Protein AF-A0A7V5S5T4-F1 (afdb_monomer)

Secondary structure (DSSP, 8-state):
--HHHHHHHHHHHHHHHHHHHGGGEEEEEE-HHHHTT---TT--EEEEEEE-TTS--EEEEEE-TTS-EEEEEEEEHHHHHHHHT---TTHHHHGGGGTS-EEEEESTTHHHHHHHHHHT--HHHHHHHHGGG-

Solvent-accessible surface area (backbone atoms only — not comparable to full-atom values): 7486 Å² total; per-residue (Å²): 103,53,72,67,55,52,52,52,49,52,53,51,50,51,54,52,49,44,72,73,52,46,84,44,52,37,31,31,30,33,26,62,44,57,44,67,75,64,52,54,80,82,50,56,47,43,36,40,37,29,22,41,89,89,52,79,67,48,75,47,74,49,73,44,98,84,71,39,44,38,39,38,40,36,38,29,47,71,57,52,41,53,54,40,57,53,55,52,86,61,37,87,76,55,56,51,64,70,75,43,54,36,80,78,46,72,43,91,60,44,67,62,55,38,39,53,35,45,74,66,63,51,73,65,44,56,52,57,25,56,62,74,78,114

Radius of gyration: 15.71 Å; Cα contacts (8 Å, |Δi|>4): 211; chains: 1; bounding box: 39×33×39 Å

Nearest PDB structures (foldseek):
  6un8-assembly1_A  TM=9.303E-01  e=3.988E-13  Staphylococcus aureus
  6nmm-assembly1_D  TM=9.321E-01  e=5.443E-13  Geobacillus stearothermophilus
  1kny-assembly1_B  TM=9.290E-01  e=1.079E-12  Staphylococcus aureus
  4ebj-assembly1_B  TM=7.578E-01  e=2.890E-06  Pseudomonas aeruginosa
  4ebk-assembly1_B  TM=6.602E-01  e=7.817E-06  Pseudomonas aeruginosa

pLDDT: mean 93.73, std 6.11, range [55.94, 98.75]

Foldseek 3Di:
DALVVLVVVLLVVVVVVCVVCPPQWAFKKWFDCSLQVNDDPQDATEMETEGAPVDDWDWDWDQDPVRHIYIYTYDYLVVLLVLLLADAPCCVVCVRVLVRIDTSDHDPPSSVSSVVSNVPDDPVRVVVRVVVVD

Mean predicted aligned error: 3.43 Å

Sequence (134 aa):
MTHEDRLALARELAQRILRKYGDAVLGIALYGSVARRADTAYSDIELRVITDDSVVEHDVEYVHTSGAKIEINYEQAKSYLRRAASVDTEWPIWAAIYRQYLVLFEREDFFAQAQRAIENLKDEDFRAAQAQLI

Structure (mmCIF, N/CA/C/O backbone):
data_AF-A0A7V5S5T4-F1
#
_entry.id   AF-A0A7V5S5T4-F1
#
loop_
_atom_site.group_PDB
_atom_site.id
_atom_site.type_symbol
_atom_site.label_atom_id
_atom_site.label_alt_id
_atom_site.label_comp_id
_atom_site.label_asym_id
_atom_site.label_entity_id
_atom_site.label_seq_id
_atom_site.pdbx_PDB_ins_code
_atom_site.Cartn_x
_atom_site.Cartn_y
_atom_site.Cartn_z
_atom_site.occupancy
_atom_site.B_iso_or_equiv
_atom_site.auth_seq_id
_atom_site.auth_comp_id
_atom_site.auth_asym_id
_atom_site.auth_atom_id
_atom_site.pdbx_PDB_model_num
ATOM 1 N N . MET A 1 1 ? -3.690 8.778 18.865 1.00 90.44 1 MET A N 1
ATOM 2 C CA . MET A 1 1 ? -3.729 7.313 18.658 1.00 90.44 1 MET A CA 1
ATOM 3 C C . MET A 1 1 ? -2.354 6.734 18.941 1.00 90.44 1 MET A C 1
ATOM 5 O O . MET A 1 1 ? -1.363 7.399 18.644 1.00 90.44 1 MET A O 1
ATOM 9 N N . THR A 1 2 ? -2.291 5.546 19.536 1.00 95.44 2 THR A N 1
ATOM 10 C CA . THR A 1 2 ? -1.044 4.780 19.686 1.00 95.44 2 THR A CA 1
ATOM 11 C C . THR A 1 2 ? -0.706 4.026 18.393 1.00 95.44 2 THR A C 1
ATOM 13 O O . THR A 1 2 ? -1.551 3.908 17.505 1.00 95.44 2 THR A O 1
ATOM 16 N N . HIS A 1 3 ? 0.517 3.497 18.292 1.00 96.31 3 HIS A N 1
ATOM 17 C CA . HIS A 1 3 ? 0.914 2.603 17.198 1.00 96.31 3 HIS A CA 1
ATOM 18 C C . HIS A 1 3 ? -0.036 1.403 17.070 1.00 96.31 3 HIS A C 1
ATOM 20 O O . HIS A 1 3 ? -0.518 1.096 15.982 1.00 96.31 3 HIS A O 1
ATOM 26 N N . GLU A 1 4 ? -0.361 0.763 18.196 1.00 97.12 4 GLU A N 1
ATOM 27 C CA . GLU A 1 4 ? -1.242 -0.406 18.212 1.00 97.12 4 GLU A CA 1
ATOM 28 C C . GLU A 1 4 ? -2.673 -0.043 17.778 1.00 97.12 4 GLU A C 1
ATOM 30 O O . GLU A 1 4 ? -3.282 -0.796 17.020 1.00 97.12 4 GLU A O 1
ATOM 35 N N . ASP A 1 5 ? -3.182 1.142 18.148 1.00 96.75 5 ASP A N 1
ATOM 36 C CA . ASP A 1 5 ? -4.487 1.625 17.665 1.00 96.75 5 ASP A CA 1
ATOM 37 C C . ASP A 1 5 ? -4.490 1.821 16.142 1.00 96.75 5 ASP A C 1
ATOM 39 O O . ASP A 1 5 ? -5.458 1.464 15.467 1.00 96.75 5 ASP A O 1
ATOM 43 N N . ARG A 1 6 ? -3.412 2.392 15.579 1.00 97.81 6 ARG A N 1
ATOM 44 C CA . ARG A 1 6 ? -3.281 2.574 14.124 1.00 97.81 6 ARG A CA 1
ATOM 45 C C . ARG A 1 6 ? -3.217 1.239 13.405 1.00 97.81 6 ARG A C 1
ATOM 47 O O . ARG A 1 6 ? -3.888 1.060 12.393 1.00 97.81 6 ARG A O 1
ATOM 54 N N . LEU A 1 7 ? -2.447 0.296 13.938 1.00 97.88 7 LEU A N 1
ATOM 55 C CA . LEU A 1 7 ? -2.311 -1.033 13.361 1.00 97.88 7 LEU A CA 1
ATOM 56 C C . LEU A 1 7 ? -3.627 -1.821 13.431 1.00 97.88 7 LEU A C 1
ATOM 58 O O . LEU A 1 7 ? -3.990 -2.506 12.473 1.00 97.88 7 LEU A O 1
ATOM 62 N N . ALA A 1 8 ? -4.369 -1.702 14.534 1.00 98.00 8 ALA A N 1
ATOM 63 C CA . ALA A 1 8 ? -5.699 -2.285 14.667 1.00 98.00 8 ALA A CA 1
ATOM 64 C C . ALA A 1 8 ? -6.675 -1.695 13.637 1.00 98.00 8 ALA A C 1
ATOM 66 O O . ALA A 1 8 ? -7.345 -2.452 12.932 1.00 98.00 8 ALA A O 1
ATOM 67 N N . LEU A 1 9 ? -6.693 -0.366 13.480 1.00 98.12 9 LEU A N 1
ATOM 68 C CA . LEU A 1 9 ? -7.525 0.306 12.481 1.00 98.12 9 LEU A CA 1
ATOM 69 C C . LEU A 1 9 ? -7.136 -0.090 11.048 1.00 98.12 9 LEU A C 1
ATOM 71 O O . LEU A 1 9 ? -8.007 -0.400 10.241 1.00 98.12 9 LEU A O 1
ATOM 75 N N . ALA A 1 10 ? -5.842 -0.162 10.733 1.00 98.38 10 ALA A N 1
ATOM 76 C CA . ALA A 1 10 ? -5.350 -0.603 9.429 1.00 98.38 10 ALA A CA 1
ATOM 77 C C . ALA A 1 10 ? -5.821 -2.028 9.083 1.00 98.38 10 ALA A C 1
ATOM 79 O O . ALA A 1 10 ? -6.307 -2.275 7.978 1.00 98.38 10 ALA A O 1
ATOM 80 N N . ARG A 1 11 ? -5.748 -2.961 10.043 1.00 98.56 11 ARG A N 1
ATOM 81 C CA . ARG A 1 11 ? -6.268 -4.329 9.877 1.00 98.56 11 ARG A CA 1
ATOM 82 C C . ARG A 1 11 ? -7.782 -4.349 9.691 1.00 98.56 11 ARG A C 1
ATOM 84 O O . ARG A 1 11 ? -8.284 -5.107 8.864 1.00 98.56 11 ARG A O 1
ATOM 91 N N . GLU A 1 12 ? -8.517 -3.517 10.424 1.00 98.44 12 GLU A N 1
ATOM 92 C CA . GLU A 1 12 ? -9.966 -3.403 10.261 1.00 98.44 12 GLU A CA 1
ATOM 93 C C . GLU A 1 12 ? -10.342 -2.907 8.856 1.00 98.44 12 GLU A C 1
ATOM 95 O O . GLU A 1 12 ? -11.222 -3.480 8.206 1.00 98.44 12 GLU A O 1
ATOM 100 N N . LEU A 1 13 ? -9.652 -1.873 8.367 1.00 98.50 13 LEU A N 1
ATOM 101 C CA . LEU A 1 13 ? -9.831 -1.342 7.018 1.00 98.50 13 LEU A CA 1
ATOM 102 C C . LEU A 1 13 ? -9.515 -2.405 5.964 1.00 98.50 13 LEU A C 1
ATOM 104 O O . LEU A 1 13 ? -10.340 -2.629 5.080 1.00 98.50 13 LEU A O 1
ATOM 108 N N . ALA A 1 14 ? -8.404 -3.133 6.107 1.00 98.75 14 ALA A N 1
ATOM 109 C CA . ALA A 1 14 ? -8.062 -4.247 5.223 1.00 98.75 14 ALA A CA 1
ATOM 110 C C . ALA A 1 14 ? -9.189 -5.294 5.163 1.00 98.75 14 ALA A C 1
ATOM 112 O O . ALA A 1 14 ? -9.618 -5.692 4.083 1.00 98.75 14 ALA A O 1
ATOM 113 N N . GLN A 1 15 ? -9.762 -5.672 6.308 1.00 98.75 15 GLN A N 1
ATOM 114 C CA . GLN A 1 15 ? -10.892 -6.605 6.358 1.00 98.75 15 GLN A CA 1
ATOM 115 C C . GLN A 1 15 ? -12.162 -6.053 5.687 1.00 98.75 15 GLN A C 1
ATOM 117 O O . GLN A 1 15 ? -12.899 -6.800 5.041 1.00 98.75 15 GLN A O 1
ATOM 122 N N . ARG A 1 16 ? -12.444 -4.749 5.809 1.00 98.44 16 ARG A N 1
ATOM 123 C CA . ARG A 1 16 ? -13.564 -4.097 5.102 1.00 98.44 16 ARG A CA 1
ATOM 124 C C . ARG A 1 16 ? -13.353 -4.108 3.584 1.00 98.44 16 ARG A C 1
ATOM 126 O O . ARG A 1 16 ? -14.298 -4.383 2.850 1.00 98.44 16 ARG A O 1
ATOM 133 N N . ILE A 1 17 ? -12.127 -3.852 3.133 1.00 98.62 17 ILE A N 1
ATOM 134 C CA . ILE A 1 17 ? -11.733 -3.869 1.718 1.00 98.62 17 ILE A CA 1
ATOM 135 C C . ILE A 1 17 ? -11.891 -5.279 1.142 1.00 98.62 17 ILE A C 1
ATOM 137 O O . ILE A 1 17 ? -12.544 -5.442 0.113 1.00 98.62 17 ILE A O 1
ATOM 141 N N . LEU A 1 18 ? -11.400 -6.301 1.850 1.00 98.62 18 LEU A N 1
ATOM 142 C CA . LEU A 1 18 ? -11.561 -7.704 1.456 1.00 98.62 18 LEU A CA 1
ATOM 143 C C . LEU A 1 18 ? -13.032 -8.106 1.338 1.00 98.62 18 LEU A C 1
ATOM 145 O O . LEU A 1 18 ? -13.409 -8.759 0.373 1.00 98.62 18 LEU A O 1
ATOM 149 N N . ARG A 1 19 ? -13.896 -7.671 2.263 1.00 98.62 19 ARG A N 1
ATOM 150 C CA . A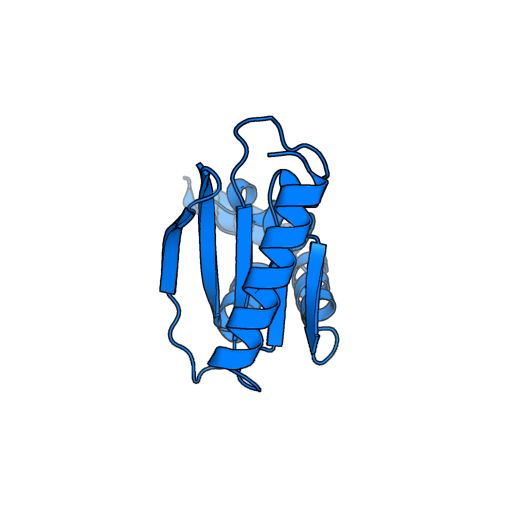RG A 1 19 ? -15.344 -7.926 2.153 1.00 98.62 19 ARG A CA 1
ATOM 151 C C . ARG A 1 19 ? -15.993 -7.231 0.957 1.00 98.62 19 ARG A C 1
ATOM 153 O O . ARG A 1 19 ? -16.965 -7.754 0.425 1.00 98.62 19 ARG A O 1
ATOM 160 N N . LYS A 1 20 ? -15.501 -6.052 0.567 1.00 98.25 20 LYS A N 1
ATOM 161 C CA . LYS A 1 20 ? -16.064 -5.264 -0.538 1.00 98.25 20 LYS A CA 1
ATOM 162 C C . LYS A 1 20 ? -15.657 -5.811 -1.907 1.00 98.25 20 LYS A C 1
ATOM 164 O O . LYS A 1 20 ? -16.501 -5.874 -2.792 1.00 98.25 20 LYS A O 1
ATOM 169 N N . TYR A 1 21 ? -14.384 -6.156 -2.077 1.00 98.12 21 TYR A N 1
ATOM 170 C CA . TYR A 1 21 ? -13.807 -6.489 -3.385 1.00 98.12 21 TYR A CA 1
ATOM 171 C C . TYR A 1 21 ? -13.483 -7.982 -3.554 1.00 98.12 21 TYR A C 1
ATOM 173 O O . TYR A 1 21 ? -13.286 -8.439 -4.675 1.00 98.12 21 TYR A O 1
ATOM 181 N N . GLY A 1 22 ? -13.472 -8.761 -2.468 1.00 97.62 22 GLY A N 1
ATOM 182 C CA . GLY A 1 22 ? -13.360 -10.218 -2.508 1.00 97.62 22 GLY A CA 1
ATOM 183 C C . GLY A 1 22 ? -12.097 -10.710 -3.212 1.00 97.62 22 GLY A C 1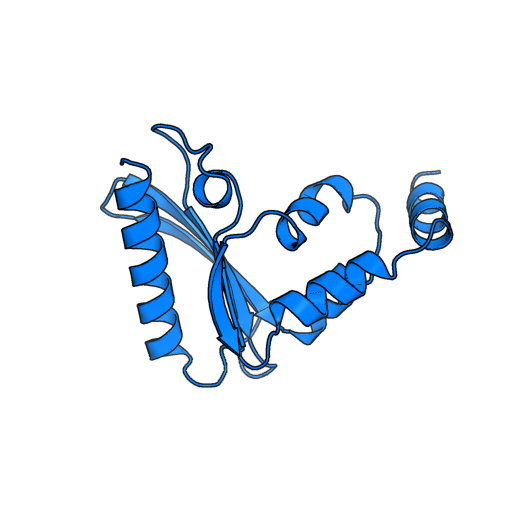
ATOM 184 O O . GLY A 1 22 ? -10.974 -10.376 -2.827 1.00 97.62 22 GLY A O 1
ATOM 185 N N . ASP A 1 23 ? -12.293 -11.532 -4.240 1.00 97.75 23 ASP A N 1
ATOM 186 C CA . ASP A 1 23 ? -11.209 -12.162 -4.996 1.00 97.75 23 ASP A CA 1
ATOM 187 C C . ASP A 1 23 ? -10.453 -11.209 -5.918 1.00 97.75 23 ASP A C 1
ATOM 189 O O . ASP A 1 23 ? -9.323 -11.514 -6.284 1.00 97.75 23 ASP A O 1
ATOM 193 N N . ALA A 1 24 ? -11.004 -10.021 -6.186 1.00 98.38 24 ALA A N 1
ATOM 194 C CA . ALA A 1 24 ? -10.292 -9.000 -6.943 1.00 98.38 24 ALA A CA 1
ATOM 195 C C . ALA A 1 24 ? -9.090 -8.423 -6.176 1.00 98.38 24 ALA A C 1
ATOM 197 O O . ALA A 1 24 ? -8.241 -7.782 -6.783 1.00 98.38 24 ALA A O 1
ATOM 198 N N . VAL A 1 25 ? -8.996 -8.617 -4.851 1.00 98.62 25 VAL A N 1
ATOM 199 C CA . VAL A 1 25 ? -7.855 -8.156 -4.043 1.00 98.62 25 VAL A CA 1
ATOM 200 C C . VAL A 1 25 ? -6.750 -9.206 -4.042 1.00 98.62 25 VAL A C 1
ATOM 202 O O . VAL A 1 25 ? -6.935 -10.322 -3.550 1.00 98.62 25 VAL A O 1
ATOM 205 N N . LEU A 1 26 ? -5.575 -8.805 -4.521 1.00 98.38 26 LEU A N 1
ATOM 206 C CA . LEU A 1 26 ? -4.366 -9.626 -4.594 1.00 98.38 26 LEU A CA 1
ATOM 207 C C . LEU A 1 26 ? -3.399 -9.335 -3.442 1.00 98.38 26 LEU A C 1
ATOM 209 O O . LEU A 1 26 ? -2.668 -10.222 -3.009 1.00 98.38 26 LEU A O 1
ATOM 213 N N . GLY A 1 27 ? -3.421 -8.115 -2.903 1.00 98.25 27 GLY A N 1
ATOM 214 C CA . GLY A 1 27 ? -2.567 -7.724 -1.786 1.00 98.25 27 GLY A CA 1
ATOM 215 C C . GLY A 1 27 ? -3.068 -6.478 -1.071 1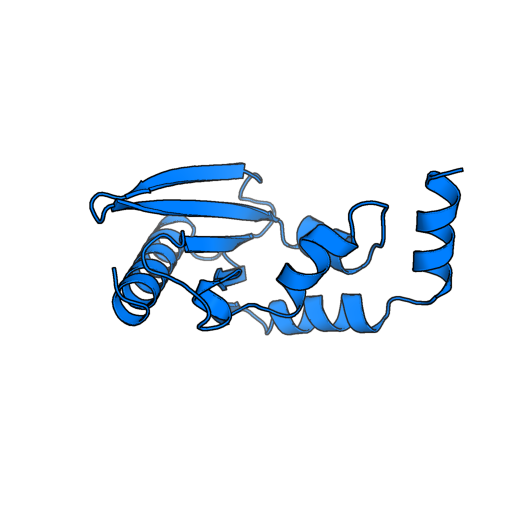.00 98.25 27 GLY A C 1
ATOM 216 O O . GLY A 1 27 ? -3.665 -5.597 -1.681 1.00 98.25 27 GLY A O 1
ATOM 217 N N . ILE A 1 28 ? -2.824 -6.397 0.233 1.00 98.50 28 ILE A N 1
ATOM 218 C CA . ILE A 1 28 ? -3.009 -5.188 1.033 1.00 98.50 28 ILE A CA 1
ATOM 219 C C . ILE A 1 28 ? -1.776 -5.017 1.906 1.00 98.50 28 ILE A C 1
ATOM 221 O O . ILE A 1 28 ? -1.431 -5.916 2.677 1.00 98.50 28 ILE A O 1
ATOM 225 N N . ALA A 1 29 ? -1.147 -3.852 1.827 1.00 97.94 29 ALA A N 1
ATOM 226 C CA . ALA A 1 29 ? -0.010 -3.519 2.665 1.00 97.94 29 ALA A CA 1
ATOM 227 C C . ALA A 1 29 ? -0.167 -2.134 3.288 1.00 97.94 29 ALA A C 1
ATOM 229 O O . ALA A 1 29 ? -0.629 -1.190 2.653 1.00 97.94 29 ALA A O 1
ATOM 230 N N . LEU A 1 30 ? 0.239 -2.028 4.547 1.00 97.31 30 LEU A N 1
ATOM 231 C CA . LEU A 1 30 ? 0.470 -0.761 5.222 1.00 97.31 30 LEU A CA 1
ATOM 232 C C . LEU A 1 30 ? 1.874 -0.283 4.859 1.00 97.31 30 LEU A C 1
ATOM 234 O O . LEU A 1 30 ? 2.805 -1.084 4.897 1.00 97.31 30 LEU A O 1
ATOM 238 N N . TYR A 1 31 ? 2.050 0.995 4.549 1.00 94.44 31 TYR A N 1
ATOM 239 C CA . TYR A 1 31 ? 3.374 1.573 4.312 1.00 94.44 31 TYR A CA 1
ATOM 240 C C . TYR A 1 31 ? 3.618 2.788 5.216 1.00 94.44 31 TYR A C 1
ATOM 242 O O . TYR A 1 31 ? 2.923 2.996 6.216 1.00 94.44 31 TYR A O 1
ATOM 250 N N . GLY A 1 32 ? 4.698 3.520 4.946 1.00 93.06 32 GLY A N 1
ATOM 251 C CA . GLY A 1 32 ? 4.969 4.784 5.615 1.00 93.06 32 GLY A CA 1
ATOM 252 C C . GLY A 1 32 ? 5.457 4.643 7.054 1.00 93.06 32 GLY A C 1
ATOM 253 O O . GLY A 1 32 ? 6.242 3.752 7.398 1.00 93.06 32 GLY A O 1
ATOM 254 N N . SER A 1 33 ? 5.083 5.599 7.905 1.00 95.00 33 SER A N 1
ATOM 255 C CA . SER A 1 33 ? 5.613 5.678 9.276 1.00 95.00 33 SER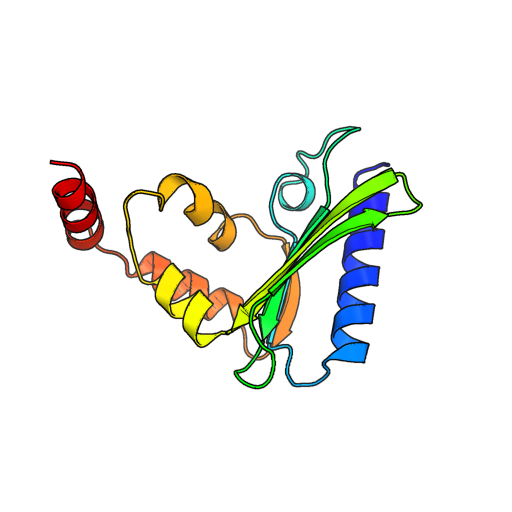 A CA 1
ATOM 256 C C . SER A 1 33 ? 5.103 4.553 10.183 1.00 95.00 33 SER A C 1
ATOM 258 O O . SER A 1 33 ? 5.885 3.996 10.958 1.00 95.00 33 SER A O 1
ATOM 260 N N . VAL A 1 34 ? 3.836 4.152 10.029 1.00 96.06 34 VAL A N 1
ATOM 261 C CA . VAL A 1 34 ? 3.223 3.096 10.850 1.00 96.06 34 VAL A CA 1
ATOM 262 C C . VAL A 1 34 ? 3.839 1.736 10.533 1.00 96.06 34 VAL A C 1
ATOM 264 O O . VAL A 1 34 ? 4.214 1.012 11.451 1.00 96.06 34 VAL A O 1
ATOM 267 N N . ALA A 1 35 ? 4.044 1.405 9.253 1.00 95.62 35 ALA A N 1
ATOM 268 C CA . ALA A 1 35 ? 4.682 0.144 8.859 1.00 95.62 35 ALA A CA 1
ATOM 269 C C . ALA A 1 35 ? 6.101 -0.019 9.433 1.00 95.62 35 ALA A C 1
ATOM 271 O O . ALA A 1 35 ? 6.517 -1.122 9.778 1.00 95.62 35 ALA A O 1
ATOM 272 N N . ARG A 1 36 ? 6.832 1.092 9.583 1.00 94.06 36 ARG A N 1
ATOM 273 C CA . ARG A 1 36 ? 8.200 1.123 10.126 1.00 94.06 36 ARG A CA 1
ATOM 274 C C . ARG A 1 36 ? 8.262 1.246 11.648 1.00 94.06 36 ARG A C 1
ATOM 276 O O . ARG A 1 36 ? 9.361 1.350 12.189 1.00 94.06 36 ARG A O 1
ATOM 283 N N . ARG A 1 37 ? 7.112 1.277 12.335 1.00 95.50 37 ARG A N 1
ATOM 284 C CA . ARG A 1 37 ? 7.0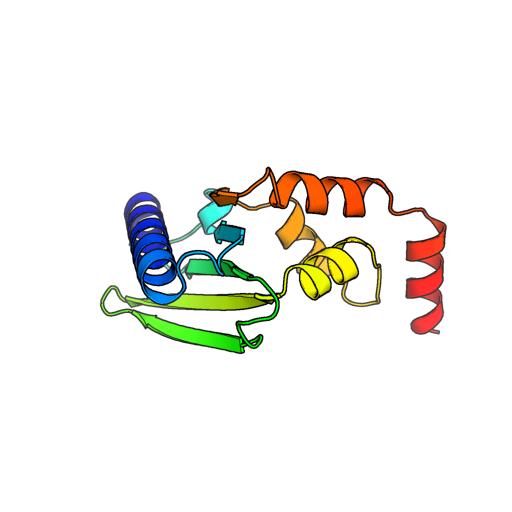19 1.542 13.782 1.00 95.50 37 ARG A CA 1
ATOM 285 C C . ARG A 1 37 ? 7.713 2.856 14.184 1.00 95.50 37 ARG A C 1
ATOM 287 O O . ARG A 1 37 ? 8.304 2.964 15.255 1.00 95.50 37 ARG A O 1
ATOM 294 N N . ALA A 1 38 ? 7.661 3.840 13.288 1.00 95.56 38 ALA A N 1
ATOM 295 C CA . ALA A 1 38 ? 8.235 5.176 13.443 1.00 95.56 38 ALA A CA 1
ATOM 296 C C . ALA A 1 38 ? 7.142 6.259 13.483 1.00 95.56 38 ALA A C 1
ATOM 298 O O . ALA A 1 38 ? 7.428 7.445 13.315 1.00 95.56 38 ALA A O 1
ATOM 299 N N . ASP A 1 39 ? 5.882 5.856 13.642 1.00 96.50 39 ASP A N 1
ATOM 300 C CA . ASP A 1 39 ? 4.749 6.759 13.726 1.00 96.50 39 ASP A CA 1
ATOM 301 C C . ASP A 1 39 ? 4.750 7.562 15.028 1.00 96.50 39 ASP A C 1
ATOM 303 O O . ASP A 1 39 ? 5.148 7.103 16.099 1.00 96.50 39 ASP A O 1
ATOM 307 N N . THR A 1 40 ? 4.288 8.801 14.918 1.00 94.44 40 THR A N 1
ATOM 308 C CA . THR A 1 40 ? 4.194 9.753 16.024 1.00 94.44 40 THR A CA 1
ATOM 309 C C . THR A 1 40 ? 2.731 10.011 16.375 1.00 94.44 40 THR A C 1
ATOM 311 O O . THR A 1 40 ? 1.813 9.427 15.799 1.00 94.44 40 THR A O 1
ATOM 314 N N . ALA A 1 41 ? 2.469 10.923 17.312 1.00 91.62 41 ALA A N 1
ATOM 315 C CA . ALA A 1 41 ? 1.106 11.285 17.699 1.00 91.62 41 ALA A CA 1
ATOM 316 C C . ALA A 1 41 ? 0.226 11.752 16.518 1.00 91.62 41 ALA A C 1
ATOM 318 O O . ALA A 1 41 ? -0.984 11.533 16.569 1.00 91.62 41 ALA A O 1
ATOM 319 N N . TYR A 1 42 ? 0.823 12.300 15.453 1.00 91.44 42 TYR A N 1
ATOM 320 C CA . TYR A 1 42 ? 0.116 12.902 14.313 1.00 91.44 42 TYR A CA 1
ATOM 321 C C . TYR A 1 42 ? 0.310 12.167 12.984 1.00 91.44 42 TYR A C 1
ATOM 323 O O . TYR A 1 42 ? -0.138 12.654 11.954 1.00 91.44 42 TYR A O 1
ATOM 331 N N . SER A 1 43 ? 0.956 11.000 13.001 1.00 95.88 43 SER A N 1
ATOM 332 C CA . SER A 1 43 ? 1.069 10.165 11.807 1.00 95.88 43 SER A CA 1
ATOM 333 C C . SER A 1 43 ? -0.299 9.689 11.319 1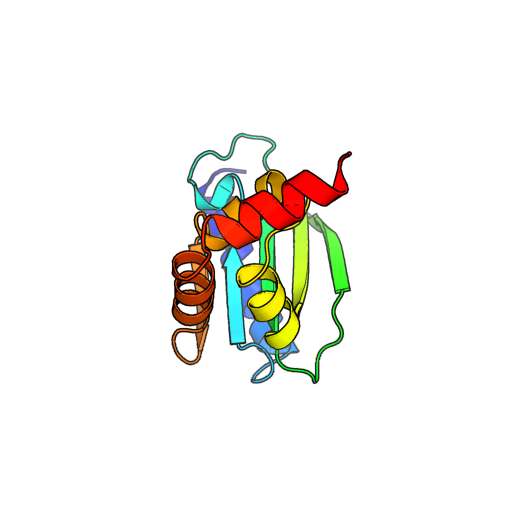.00 95.88 43 SER A C 1
ATOM 335 O O . SER A 1 43 ? -1.161 9.309 12.128 1.00 95.88 43 SER A O 1
ATOM 337 N N . ASP A 1 44 ? -0.444 9.685 10.002 1.00 96.62 44 ASP A N 1
ATOM 338 C CA . ASP A 1 44 ? -1.540 9.116 9.228 1.00 96.62 44 ASP A CA 1
ATOM 339 C C . ASP A 1 44 ? -1.418 7.589 9.089 1.00 96.62 44 ASP A C 1
ATOM 341 O O . ASP A 1 44 ? -0.535 6.949 9.671 1.00 96.62 44 ASP A O 1
ATOM 345 N N . ILE A 1 45 ? -2.392 6.988 8.405 1.00 97.94 45 ILE A N 1
ATOM 346 C CA . ILE A 1 45 ? -2.428 5.563 8.069 1.00 97.94 45 ILE A CA 1
ATOM 347 C C . ILE A 1 45 ? -2.537 5.451 6.554 1.00 97.94 45 ILE A C 1
ATOM 349 O O . ILE A 1 45 ? -3.535 5.877 5.973 1.00 97.94 45 ILE A O 1
ATOM 353 N N . GLU A 1 46 ? -1.530 4.834 5.949 1.00 97.31 46 GLU A N 1
ATOM 354 C CA . GLU A 1 46 ? -1.376 4.755 4.502 1.00 97.31 46 GLU A CA 1
ATOM 355 C C . GLU A 1 46 ? -1.431 3.289 4.047 1.00 97.31 46 GLU A C 1
ATOM 357 O O . GLU A 1 46 ? -0.578 2.469 4.408 1.00 97.31 46 GLU A O 1
ATOM 362 N N . LEU A 1 47 ? -2.465 2.933 3.285 1.00 98.06 47 LEU A N 1
ATOM 363 C CA . LEU A 1 47 ? -2.699 1.585 2.777 1.00 98.06 47 LEU A CA 1
ATOM 364 C C . LEU A 1 47 ? -2.544 1.541 1.263 1.00 98.06 47 LEU A C 1
ATOM 366 O O . LEU A 1 47 ? -3.067 2.381 0.538 1.00 98.06 47 LEU A O 1
ATOM 370 N N . ARG A 1 48 ? -1.912 0.477 0.781 1.00 97.38 48 ARG A N 1
ATOM 371 C CA . ARG A 1 48 ? -1.892 0.120 -0.632 1.00 97.38 48 ARG A CA 1
ATOM 372 C C . ARG A 1 48 ? -2.704 -1.140 -0.849 1.00 97.38 48 ARG A C 1
ATOM 374 O O . ARG A 1 48 ? -2.460 -2.150 -0.190 1.00 97.38 48 ARG A O 1
ATOM 381 N N . VAL A 1 49 ? -3.657 -1.074 -1.767 1.00 98.44 49 VAL A N 1
ATOM 382 C CA . VAL A 1 49 ? -4.519 -2.188 -2.152 1.00 98.44 49 VAL A CA 1
ATOM 383 C C . VAL A 1 49 ? -4.197 -2.554 -3.587 1.00 98.44 49 VAL A C 1
ATOM 385 O O . VAL A 1 49 ? -4.406 -1.769 -4.506 1.00 98.44 49 VAL A O 1
ATOM 388 N N . ILE A 1 50 ? -3.696 -3.765 -3.770 1.00 98.19 50 ILE A N 1
ATOM 389 C CA . ILE A 1 50 ? -3.402 -4.328 -5.075 1.00 98.19 50 ILE A CA 1
ATOM 390 C C . ILE A 1 50 ? -4.602 -5.139 -5.527 1.00 98.19 50 ILE A C 1
ATOM 392 O O . ILE A 1 50 ? -5.073 -6.029 -4.812 1.00 98.19 50 ILE A O 1
ATOM 396 N N . THR A 1 51 ? -5.066 -4.838 -6.731 1.00 98.56 51 THR A N 1
ATOM 397 C CA . THR A 1 51 ? -6.241 -5.458 -7.338 1.00 98.56 51 THR A CA 1
ATOM 398 C C . THR A 1 51 ? -5.931 -6.068 -8.696 1.00 98.56 51 THR A C 1
ATOM 400 O O . THR A 1 51 ? -4.901 -5.769 -9.303 1.00 98.56 51 THR A O 1
ATOM 403 N N . ASP A 1 52 ? -6.806 -6.947 -9.169 1.00 97.88 52 ASP A N 1
ATOM 404 C CA . ASP A 1 52 ? -6.848 -7.312 -10.581 1.00 97.88 52 ASP A CA 1
ATOM 405 C C . ASP A 1 52 ? -7.422 -6.169 -11.449 1.00 97.88 52 ASP A C 1
ATOM 407 O O . ASP A 1 52 ? -7.713 -5.067 -10.982 1.00 97.88 52 ASP A O 1
ATOM 411 N N . ASP A 1 53 ? -7.597 -6.434 -12.740 1.00 97.56 53 ASP A N 1
ATOM 412 C CA . ASP A 1 53 ? -8.051 -5.435 -13.708 1.00 97.56 53 ASP A CA 1
ATOM 413 C C . ASP A 1 53 ? -9.545 -5.065 -13.587 1.00 97.56 53 ASP A C 1
ATOM 415 O O . ASP A 1 53 ? -10.003 -4.152 -14.279 1.00 97.56 53 ASP A O 1
ATOM 419 N N . SER A 1 54 ? -10.316 -5.748 -12.730 1.00 97.75 54 SER A N 1
ATOM 420 C CA . SER A 1 54 ? -11.747 -5.479 -12.529 1.00 97.75 54 SER A CA 1
ATOM 421 C C . SER A 1 54 ? -12.016 -4.261 -11.639 1.00 97.75 54 SER A C 1
ATOM 423 O O . SER A 1 54 ? -13.113 -3.698 -11.680 1.00 97.75 54 SER A O 1
ATOM 425 N N . VAL A 1 55 ? -11.020 -3.819 -10.864 1.00 97.75 55 VAL A N 1
ATOM 426 C CA . VAL A 1 55 ? -11.100 -2.624 -10.017 1.00 97.75 55 VAL A CA 1
ATOM 427 C C . VAL A 1 55 ? -10.306 -1.498 -10.668 1.00 97.75 55 VAL A C 1
ATOM 429 O O . VAL A 1 55 ? -9.130 -1.642 -10.992 1.00 97.75 55 VAL A O 1
ATOM 432 N N . VAL A 1 56 ? -10.962 -0.358 -10.884 1.00 97.56 56 VAL A N 1
ATOM 433 C CA . VAL A 1 56 ? -10.312 0.842 -11.427 1.00 97.56 56 VAL A CA 1
ATOM 434 C C . VAL A 1 56 ? -9.383 1.436 -10.372 1.00 97.56 56 VAL A C 1
ATOM 436 O O . VAL A 1 56 ? -9.755 1.524 -9.200 1.00 97.56 56 VAL A O 1
ATOM 439 N N . GLU A 1 57 ? -8.195 1.867 -10.791 1.00 98.12 57 GLU A N 1
ATOM 440 C CA . GLU A 1 57 ? -7.250 2.568 -9.919 1.00 98.12 57 GLU A CA 1
ATOM 441 C C . GLU A 1 57 ? -7.859 3.877 -9.409 1.00 98.12 57 GLU A C 1
ATOM 443 O O . GLU A 1 57 ? -8.433 4.649 -10.178 1.00 98.12 57 GLU A O 1
ATOM 448 N N . HIS A 1 58 ? -7.775 4.108 -8.103 1.00 97.94 58 HIS A N 1
ATOM 449 C CA . HIS A 1 58 ? -8.274 5.322 -7.464 1.00 97.94 58 HIS A CA 1
ATOM 450 C C . HIS A 1 58 ? -7.692 5.465 -6.062 1.00 97.94 58 HIS A C 1
ATOM 452 O O . HIS A 1 58 ? -7.305 4.478 -5.437 1.00 97.94 58 HIS A O 1
ATOM 458 N N . ASP A 1 59 ? -7.732 6.686 -5.543 1.00 97.25 59 ASP A N 1
ATOM 459 C CA . ASP A 1 59 ? -7.325 6.992 -4.179 1.00 97.25 59 ASP A CA 1
ATOM 460 C C . ASP A 1 59 ? -8.535 7.358 -3.323 1.00 97.25 59 ASP A C 1
ATOM 462 O O . ASP A 1 59 ? -9.507 7.969 -3.782 1.00 97.25 59 ASP A O 1
ATOM 466 N N . VAL A 1 60 ? -8.479 6.964 -2.055 1.00 97.81 60 VAL A N 1
ATOM 467 C CA . VAL A 1 60 ? -9.457 7.344 -1.041 1.00 97.81 60 VAL A CA 1
ATOM 468 C C . VAL A 1 60 ? -8.722 7.988 0.117 1.00 97.81 60 VAL A C 1
ATOM 470 O O . VAL A 1 60 ? -7.952 7.331 0.815 1.00 97.81 60 VAL A O 1
ATOM 473 N N . GLU A 1 61 ? -9.031 9.258 0.361 1.00 98.12 61 GLU A N 1
ATOM 474 C CA . GLU A 1 61 ? -8.488 10.021 1.477 1.00 98.12 61 GLU A CA 1
ATOM 475 C C . GLU A 1 61 ? -9.600 10.629 2.325 1.00 98.12 61 GLU A C 1
ATOM 477 O O . GLU A 1 61 ? -10.545 11.228 1.809 1.00 98.12 61 GLU A O 1
ATOM 482 N N . TYR A 1 62 ? -9.503 10.468 3.644 1.00 98.00 62 TYR A N 1
ATOM 483 C CA . TYR A 1 62 ? -10.447 11.064 4.590 1.00 98.00 62 TYR A CA 1
ATOM 484 C C . TYR A 1 62 ? -9.873 11.119 6.008 1.00 98.00 62 TYR A C 1
ATOM 486 O O . TYR A 1 62 ? -8.920 10.422 6.350 1.00 98.00 62 TYR A O 1
ATOM 494 N N . VAL A 1 63 ? -10.494 11.927 6.869 1.00 97.50 63 VAL A N 1
ATOM 495 C CA . VAL A 1 63 ? -10.220 11.919 8.312 1.00 97.50 63 VAL A CA 1
ATOM 496 C C . VAL A 1 63 ? -11.189 10.951 8.985 1.00 97.50 63 VAL A C 1
ATOM 498 O O . VAL A 1 63 ? -12.405 11.133 8.930 1.00 97.50 63 VAL A O 1
ATOM 501 N N . HIS A 1 64 ? -10.661 9.895 9.599 1.00 95.88 64 HIS A N 1
ATOM 502 C CA . HIS A 1 64 ? -11.459 8.916 10.330 1.00 95.88 64 HIS A CA 1
ATOM 503 C C . HIS A 1 64 ? -11.984 9.510 11.645 1.00 95.88 64 HIS A C 1
ATOM 505 O O . HIS A 1 64 ? -11.392 10.426 12.212 1.00 95.88 64 HIS A O 1
ATOM 511 N N . THR A 1 65 ? -1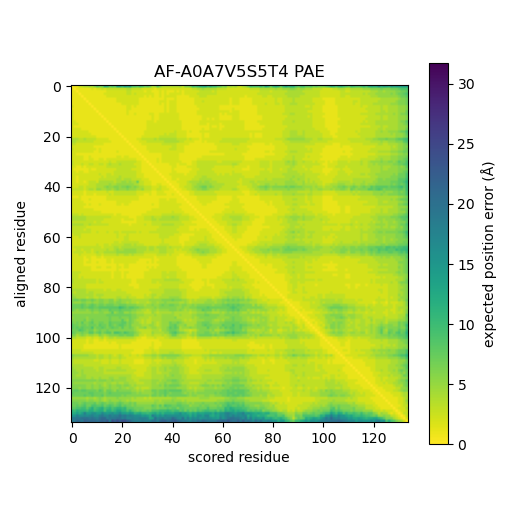3.065 8.951 12.192 1.00 94.12 65 THR A N 1
ATOM 512 C CA . THR A 1 65 ? -13.655 9.401 13.468 1.00 94.12 65 THR A CA 1
ATOM 513 C C . THR A 1 65 ? -12.703 9.278 14.663 1.00 94.12 65 THR A C 1
ATOM 515 O O . THR A 1 65 ? -12.904 9.938 15.677 1.00 94.12 65 THR A O 1
ATOM 518 N N . SER A 1 66 ? -11.635 8.485 14.541 1.00 90.56 66 SER A N 1
ATOM 519 C CA . SER A 1 66 ? -10.535 8.415 15.514 1.00 90.56 66 SER A CA 1
ATOM 520 C C . SER A 1 66 ? -9.543 9.588 15.433 1.00 90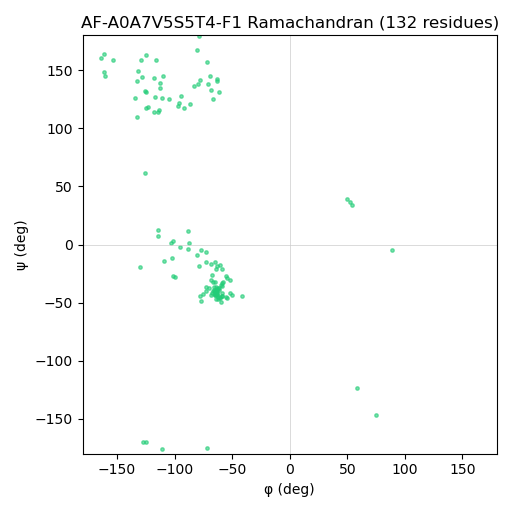.56 66 SER A C 1
ATOM 522 O O . SER A 1 66 ? -8.613 9.652 16.236 1.00 90.56 66 SER A O 1
ATOM 524 N N . GLY A 1 67 ? -9.704 10.488 14.458 1.00 92.12 67 GLY A N 1
ATOM 525 C CA . GLY A 1 67 ? -8.859 11.661 14.219 1.00 92.12 67 GLY A CA 1
ATOM 526 C C . GLY A 1 67 ? -7.649 11.427 13.308 1.00 92.12 67 GLY A C 1
ATOM 527 O O . GLY A 1 67 ? -6.953 12.384 12.989 1.00 92.12 67 GLY A O 1
ATOM 528 N N . ALA A 1 68 ? -7.381 10.192 12.872 1.00 94.81 68 ALA A N 1
ATOM 529 C CA . ALA A 1 68 ? -6.304 9.913 11.917 1.00 94.81 68 ALA A CA 1
ATOM 530 C C . ALA A 1 68 ? -6.731 10.239 10.477 1.00 94.81 68 ALA A C 1
ATOM 532 O O . ALA A 1 68 ? -7.840 9.883 10.070 1.00 94.81 68 ALA A O 1
ATOM 533 N N . LYS A 1 69 ? -5.832 10.850 9.692 1.00 97.69 69 LYS A N 1
ATOM 534 C CA . LYS A 1 69 ? -5.938 10.843 8.226 1.00 97.69 69 LYS A CA 1
ATOM 535 C C . LYS A 1 69 ? -5.696 9.416 7.739 1.00 97.69 69 LYS A C 1
ATOM 537 O O . LYS A 1 69 ? -4.757 8.758 8.185 1.00 97.69 69 LYS A O 1
ATOM 542 N N . ILE A 1 70 ? -6.568 8.958 6.855 1.00 98.31 70 ILE A N 1
ATOM 543 C CA . ILE A 1 70 ? -6.475 7.681 6.165 1.00 98.31 70 ILE A CA 1
ATOM 544 C C . ILE A 1 70 ? -6.230 7.973 4.693 1.00 98.31 70 ILE A C 1
ATOM 546 O O . ILE A 1 70 ? -6.924 8.809 4.116 1.00 98.31 70 ILE A O 1
ATOM 550 N N . GLU A 1 71 ? -5.285 7.254 4.110 1.00 98.31 71 GLU A N 1
ATOM 551 C CA . GLU A 1 71 ? -5.040 7.190 2.676 1.00 98.31 71 GLU A CA 1
ATOM 552 C C . GLU A 1 71 ? -5.075 5.728 2.234 1.00 98.31 71 GLU A C 1
ATOM 554 O O . GLU A 1 71 ? -4.487 4.857 2.877 1.00 98.31 71 GLU A O 1
ATOM 559 N N . ILE A 1 72 ? -5.819 5.446 1.168 1.00 98.44 72 ILE A N 1
ATOM 560 C CA . ILE A 1 72 ? -5.919 4.116 0.570 1.00 98.44 72 ILE A CA 1
ATOM 561 C C . ILE A 1 72 ? -5.752 4.269 -0.935 1.00 98.44 72 ILE A C 1
ATOM 563 O O . ILE A 1 72 ? -6.663 4.768 -1.596 1.00 98.44 72 ILE A O 1
ATOM 567 N N . ASN A 1 73 ? -4.629 3.799 -1.469 1.00 97.81 73 ASN A N 1
ATOM 568 C CA . ASN A 1 73 ? -4.392 3.777 -2.909 1.00 97.81 73 ASN A CA 1
ATOM 569 C C . ASN A 1 73 ? -4.756 2.404 -3.464 1.00 97.81 73 ASN A C 1
ATOM 571 O O . ASN A 1 73 ? -4.200 1.386 -3.036 1.00 97.81 73 ASN A O 1
ATOM 575 N N . TYR A 1 74 ? -5.679 2.374 -4.419 1.00 98.31 74 TYR A N 1
ATOM 576 C CA . TYR A 1 74 ? -6.041 1.176 -5.164 1.00 98.31 74 TYR A CA 1
ATOM 577 C C . TYR A 1 74 ? -5.279 1.167 -6.479 1.00 98.31 74 TYR A C 1
ATOM 579 O O . TYR A 1 74 ? -5.453 2.056 -7.309 1.00 98.31 74 TYR A O 1
ATOM 587 N N . GLU A 1 75 ? -4.460 0.143 -6.680 1.00 97.31 75 GLU A N 1
ATOM 588 C CA . GLU A 1 75 ? -3.639 -0.012 -7.875 1.00 97.31 75 GLU A CA 1
ATOM 589 C C . GLU A 1 75 ? -3.850 -1.392 -8.489 1.00 97.31 75 GLU A C 1
ATOM 591 O O . GLU A 1 75 ? -4.016 -2.392 -7.783 1.00 97.31 75 GLU A O 1
ATOM 596 N N . GLN A 1 76 ? -3.828 -1.468 -9.817 1.00 98.31 76 GLN A N 1
ATOM 597 C CA . GLN A 1 76 ? -3.888 -2.750 -10.503 1.00 98.31 76 GLN A CA 1
ATOM 598 C C . GLN A 1 76 ? -2.512 -3.415 -10.437 1.00 98.31 76 GLN A C 1
ATOM 600 O O . GLN A 1 76 ? -1.478 -2.762 -10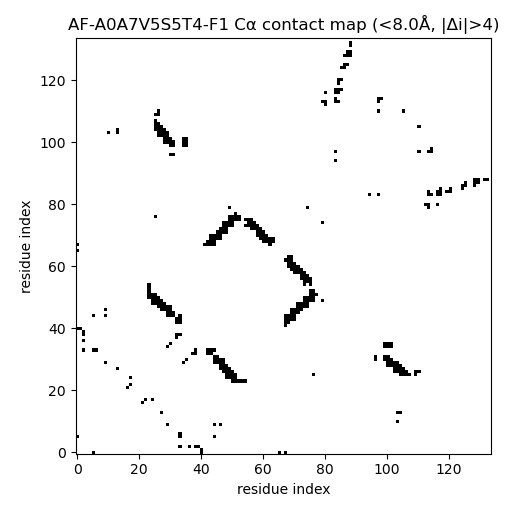.609 1.00 98.31 76 GLN A O 1
ATOM 605 N N . ALA A 1 77 ? -2.480 -4.734 -10.249 1.00 97.12 77 ALA A N 1
ATOM 606 C CA . ALA A 1 77 ? -1.251 -5.521 -10.157 1.00 97.12 77 ALA A CA 1
ATOM 607 C C . ALA A 1 77 ? -0.301 -5.264 -11.330 1.00 97.12 77 ALA A C 1
ATOM 609 O O . ALA A 1 77 ? 0.899 -5.076 -11.129 1.00 97.12 77 ALA A O 1
ATOM 610 N N . LYS A 1 78 ? -0.834 -5.172 -12.554 1.00 95.69 78 LYS A N 1
ATOM 611 C CA . LYS A 1 78 ? -0.033 -4.867 -13.747 1.00 95.69 78 LYS A CA 1
ATOM 612 C C . LYS A 1 78 ? 0.654 -3.502 -13.669 1.00 95.69 78 LYS A C 1
ATOM 614 O O . LYS A 1 78 ? 1.781 -3.367 -14.138 1.00 95.69 78 LYS A O 1
ATOM 619 N N . SER A 1 79 ? 0.001 -2.488 -13.100 1.00 94.38 79 SER A N 1
ATOM 620 C CA . SER A 1 79 ? 0.574 -1.147 -12.955 1.00 94.38 79 SER A CA 1
ATOM 621 C C . SER A 1 79 ? 1.602 -1.108 -11.841 1.00 94.38 79 SER A C 1
ATOM 623 O O . SER A 1 79 ? 2.678 -0.550 -12.041 1.00 94.38 79 SER A O 1
ATOM 625 N N . TYR A 1 80 ? 1.300 -1.754 -10.716 1.00 94.31 80 TYR A N 1
ATOM 626 C CA . TYR A 1 80 ? 2.215 -1.866 -9.588 1.00 94.31 80 TYR A CA 1
ATOM 627 C C . TYR A 1 80 ? 3.514 -2.577 -9.985 1.00 94.31 80 TYR A C 1
ATOM 629 O O . TYR A 1 80 ? 4.600 -2.044 -9.778 1.00 94.31 80 TYR A O 1
ATOM 637 N N . LEU A 1 81 ? 3.419 -3.737 -10.644 1.00 93.38 81 LEU A N 1
ATOM 638 C CA . LEU A 1 81 ? 4.588 -4.494 -11.104 1.00 93.38 81 LEU A CA 1
ATOM 639 C C . LEU A 1 81 ? 5.367 -3.756 -12.195 1.00 93.38 81 LEU A C 1
ATOM 641 O O . LEU A 1 81 ? 6.596 -3.741 -12.161 1.00 93.38 81 LEU A O 1
ATOM 645 N N . ARG A 1 82 ? 4.673 -3.100 -13.137 1.00 92.50 82 ARG A N 1
ATOM 646 C CA . ARG A 1 82 ? 5.322 -2.257 -14.153 1.00 92.50 82 ARG A CA 1
ATOM 647 C C . ARG A 1 82 ? 6.137 -1.143 -13.501 1.00 92.50 82 ARG A C 1
ATOM 649 O O . ARG A 1 82 ? 7.263 -0.911 -13.919 1.00 92.50 82 ARG A O 1
ATOM 656 N N . ARG A 1 83 ? 5.582 -0.482 -12.481 1.00 91.12 83 ARG A N 1
ATOM 657 C CA . ARG A 1 83 ? 6.248 0.619 -11.779 1.00 91.12 83 ARG A CA 1
ATOM 658 C C . ARG A 1 83 ? 7.394 0.131 -10.889 1.00 91.12 83 ARG A C 1
ATOM 660 O O . ARG A 1 83 ? 8.426 0.789 -10.827 1.00 91.12 83 ARG A O 1
ATOM 667 N N . ALA A 1 84 ? 7.251 -1.035 -10.257 1.00 91.50 84 ALA A N 1
ATOM 668 C CA . ALA A 1 84 ? 8.331 -1.701 -9.526 1.00 91.50 84 ALA A CA 1
ATOM 669 C C . ALA A 1 84 ? 9.528 -2.032 -10.438 1.00 91.50 84 ALA A C 1
ATOM 671 O O . ALA A 1 84 ? 10.675 -1.954 -10.008 1.00 91.50 84 ALA A O 1
ATOM 672 N N . ALA A 1 85 ? 9.258 -2.370 -11.701 1.00 91.62 85 ALA A N 1
ATOM 673 C CA . ALA A 1 85 ? 10.257 -2.707 -12.713 1.00 91.62 85 ALA A CA 1
ATOM 674 C C . ALA A 1 85 ? 10.800 -1.495 -13.499 1.00 91.62 85 ALA A C 1
ATOM 676 O O . ALA A 1 85 ? 11.447 -1.685 -14.527 1.00 91.62 85 ALA A O 1
ATOM 677 N N . SER A 1 86 ? 10.532 -0.260 -13.064 1.00 91.19 86 SER A N 1
ATOM 678 C CA . SER A 1 86 ? 10.967 0.955 -13.764 1.00 91.19 86 SER A CA 1
ATOM 679 C C . SER A 1 86 ? 11.626 1.960 -12.827 1.00 91.19 86 SER A C 1
ATOM 681 O O . SER A 1 86 ? 11.243 2.067 -11.662 1.00 91.19 86 SER A O 1
ATOM 683 N N . VAL A 1 87 ? 12.565 2.739 -13.364 1.00 92.94 87 VAL A N 1
ATOM 684 C CA . VAL A 1 87 ? 13.161 3.907 -12.707 1.00 92.94 87 VAL A CA 1
ATOM 685 C C . VAL A 1 87 ? 12.821 5.141 -13.531 1.00 92.94 87 VAL A C 1
ATOM 687 O O . VAL A 1 87 ? 13.080 5.176 -14.731 1.00 92.94 87 VAL A O 1
ATOM 690 N N . ASP A 1 88 ? 12.260 6.152 -12.885 1.00 89.44 88 ASP A N 1
ATOM 691 C CA . ASP A 1 88 ? 12.073 7.484 -13.453 1.00 89.44 88 ASP A CA 1
ATOM 692 C C . ASP A 1 88 ? 12.660 8.547 -12.501 1.00 89.44 88 ASP A C 1
ATOM 694 O O . ASP A 1 88 ? 13.375 8.231 -11.542 1.00 89.44 88 ASP A O 1
ATOM 698 N N . THR A 1 89 ? 12.381 9.820 -12.773 1.00 87.94 89 THR A N 1
ATOM 699 C CA . THR A 1 89 ? 12.932 10.960 -12.033 1.00 87.94 89 THR A CA 1
ATOM 700 C C . THR A 1 89 ? 12.446 11.081 -10.594 1.00 87.94 89 THR A C 1
ATOM 702 O O . THR A 1 89 ? 13.143 11.656 -9.760 1.00 87.94 89 THR A O 1
ATOM 705 N N . GLU A 1 90 ? 11.264 10.565 -10.285 1.00 88.50 90 GLU A N 1
ATOM 706 C CA . GLU A 1 90 ? 10.686 10.646 -8.949 1.00 88.50 90 GLU A CA 1
ATOM 707 C C . GLU A 1 90 ? 10.824 9.298 -8.199 1.00 88.50 90 GLU A C 1
ATOM 709 O O . GLU A 1 90 ? 10.489 9.211 -7.018 1.00 88.50 90 GLU A O 1
ATOM 714 N N . TRP A 1 91 ? 11.447 8.278 -8.811 1.00 90.44 91 TRP A N 1
ATOM 715 C CA . TRP A 1 91 ? 11.750 6.973 -8.200 1.00 90.44 91 TRP A CA 1
ATOM 716 C C . TRP A 1 91 ? 12.248 7.024 -6.748 1.00 90.44 91 TRP A C 1
ATOM 718 O O . TRP A 1 91 ? 11.732 6.259 -5.929 1.00 90.44 91 TRP A O 1
ATOM 728 N N . PRO A 1 92 ? 13.179 7.922 -6.356 1.00 87.69 92 PRO A N 1
ATOM 729 C CA . PRO A 1 92 ? 13.630 8.015 -4.966 1.00 87.69 92 PRO A CA 1
ATOM 730 C C . PRO A 1 92 ? 12.516 8.324 -3.950 1.00 87.69 92 PRO A C 1
ATOM 732 O O . PRO A 1 92 ? 12.688 8.036 -2.767 1.00 87.69 92 PRO A O 1
ATOM 735 N N . ILE A 1 93 ? 11.393 8.896 -4.393 1.00 84.06 93 ILE A N 1
ATOM 736 C CA . ILE A 1 93 ? 10.249 9.270 -3.556 1.00 84.06 93 ILE A CA 1
ATOM 737 C C . ILE A 1 93 ? 9.418 8.035 -3.199 1.00 84.06 93 ILE A C 1
ATOM 739 O O . ILE A 1 93 ? 9.115 7.817 -2.027 1.00 84.06 93 ILE A O 1
ATOM 743 N N . TRP A 1 94 ? 9.076 7.190 -4.174 1.00 84.88 94 TRP A N 1
ATOM 744 C CA . TRP A 1 94 ? 8.203 6.035 -3.928 1.00 84.88 94 TRP A CA 1
ATOM 745 C C . TRP A 1 94 ? 8.924 4.700 -3.837 1.00 84.88 94 TRP A C 1
ATOM 747 O O . TRP A 1 94 ? 8.300 3.737 -3.418 1.00 84.88 94 TRP A O 1
ATOM 757 N N . ALA A 1 95 ? 10.205 4.571 -4.190 1.00 85.06 95 ALA A N 1
ATOM 758 C CA . ALA A 1 95 ? 10.894 3.276 -4.132 1.00 85.06 95 ALA A CA 1
ATOM 759 C C . ALA A 1 95 ? 10.805 2.609 -2.747 1.00 85.06 95 ALA A C 1
ATOM 761 O O . ALA A 1 95 ? 10.773 1.381 -2.631 1.00 85.06 95 ALA A O 1
ATOM 762 N N . ALA A 1 96 ? 10.705 3.422 -1.692 1.00 80.88 96 ALA A N 1
ATOM 763 C CA . ALA A 1 96 ? 10.490 2.967 -0.327 1.00 80.88 96 ALA A CA 1
ATOM 764 C C . ALA A 1 96 ? 9.209 2.127 -0.157 1.00 80.88 96 ALA A C 1
ATOM 766 O O . ALA A 1 96 ? 9.224 1.180 0.633 1.00 80.88 96 ALA A O 1
ATOM 767 N N . ILE A 1 97 ? 8.137 2.388 -0.921 1.00 81.81 97 ILE A N 1
ATOM 768 C CA . ILE A 1 97 ? 6.853 1.669 -0.795 1.00 81.81 97 ILE A CA 1
ATOM 769 C C . ILE A 1 97 ? 6.972 0.179 -1.117 1.00 81.81 97 ILE A C 1
ATOM 771 O O . ILE A 1 97 ? 6.107 -0.594 -0.727 1.00 81.81 97 ILE A O 1
ATOM 775 N N . TYR A 1 98 ? 8.033 -0.229 -1.813 1.00 83.44 98 TYR A N 1
ATOM 776 C CA . TYR A 1 98 ? 8.288 -1.620 -2.178 1.00 83.44 98 TYR A CA 1
ATOM 777 C C . TYR A 1 98 ? 9.327 -2.310 -1.285 1.00 83.44 98 TYR A C 1
ATOM 779 O O . TYR A 1 98 ? 9.719 -3.442 -1.550 1.00 83.44 98 TYR A O 1
ATOM 787 N N . ARG A 1 99 ? 9.832 -1.630 -0.253 1.00 81.25 99 ARG A N 1
ATOM 788 C CA . ARG A 1 99 ? 10.797 -2.204 0.705 1.00 81.25 99 ARG A CA 1
ATOM 789 C C . ARG A 1 99 ? 10.394 -1.991 2.158 1.00 81.25 99 ARG A C 1
ATOM 791 O O . ARG A 1 99 ? 10.917 -2.656 3.044 1.00 81.25 99 ARG A O 1
ATOM 798 N N . GLN A 1 100 ? 9.511 -1.030 2.415 1.00 86.88 100 GLN A N 1
ATOM 799 C CA . GLN A 1 100 ? 9.157 -0.563 3.751 1.00 86.88 100 GLN A CA 1
ATOM 800 C C . GLN A 1 100 ? 7.645 -0.636 3.958 1.00 86.88 100 GLN A C 1
ATOM 802 O O . GLN A 1 100 ? 6.978 0.373 4.187 1.00 86.88 100 GLN A O 1
ATOM 807 N N . TYR A 1 101 ? 7.114 -1.852 3.867 1.00 93.19 101 TYR A N 1
ATOM 808 C CA . TYR A 1 101 ? 5.702 -2.135 4.068 1.00 93.19 101 TYR A CA 1
ATOM 809 C C . TYR A 1 101 ? 5.491 -3.276 5.065 1.00 93.19 101 TYR A C 1
ATOM 811 O O . TYR A 1 101 ? 6.367 -4.108 5.297 1.00 93.19 101 TYR A O 1
ATOM 819 N N . LEU A 1 102 ? 4.297 -3.311 5.644 1.00 96.00 102 LEU A N 1
ATOM 820 C CA . LEU A 1 102 ? 3.787 -4.401 6.458 1.00 96.00 102 LEU A CA 1
ATOM 821 C C . LEU A 1 102 ? 2.603 -5.029 5.719 1.00 96.00 102 LEU A C 1
ATOM 823 O O . LEU A 1 102 ? 1.564 -4.389 5.547 1.00 96.00 102 LEU A O 1
ATOM 827 N N . VAL A 1 103 ? 2.759 -6.282 5.292 1.00 97.12 103 VAL A N 1
ATOM 828 C CA . VAL A 1 103 ? 1.690 -7.031 4.618 1.00 97.12 103 VAL A CA 1
ATOM 829 C C . VAL A 1 103 ? 0.547 -7.286 5.600 1.00 97.12 103 VAL A C 1
ATOM 831 O O . VAL A 1 103 ? 0.749 -7.829 6.686 1.00 97.12 103 VAL A O 1
ATOM 834 N N . LEU A 1 104 ? -0.663 -6.880 5.217 1.00 98.25 104 LEU A N 1
ATOM 835 C CA . LEU A 1 104 ? -1.899 -7.153 5.953 1.00 98.25 104 LEU A CA 1
ATOM 836 C C . LEU A 1 104 ? -2.690 -8.308 5.325 1.00 98.25 104 LEU A C 1
ATOM 838 O O . LEU A 1 104 ? -3.444 -8.982 6.025 1.00 98.25 104 LEU A O 1
ATOM 842 N N . PHE A 1 105 ? -2.528 -8.517 4.018 1.00 98.50 105 PHE A N 1
ATOM 843 C CA . PHE A 1 105 ? -3.119 -9.608 3.249 1.00 98.50 105 PHE A CA 1
ATOM 844 C C . PHE A 1 105 ? -2.348 -9.795 1.939 1.00 98.50 105 PHE A C 1
ATOM 846 O O . PHE A 1 105 ? -1.944 -8.805 1.333 1.00 98.50 105 PHE A O 1
ATOM 853 N N . GLU A 1 106 ? -2.210 -11.029 1.460 1.00 97.62 106 GLU A N 1
ATOM 854 C CA . GLU A 1 106 ? -1.744 -11.300 0.099 1.00 97.62 106 GLU A CA 1
ATOM 855 C C . GLU A 1 106 ? -2.247 -12.643 -0.434 1.00 97.62 106 GLU A C 1
ATOM 857 O O . GLU A 1 106 ? -2.618 -13.540 0.327 1.00 97.62 106 GLU A O 1
ATOM 862 N N . ARG A 1 107 ? -2.242 -12.762 -1.763 1.00 96.94 107 ARG A N 1
ATOM 863 C CA . ARG A 1 107 ? -2.412 -14.008 -2.509 1.00 96.94 107 ARG A CA 1
ATOM 864 C C . ARG A 1 107 ? -1.144 -14.270 -3.313 1.00 96.94 107 ARG A C 1
ATOM 866 O O . ARG A 1 107 ? -0.548 -13.332 -3.836 1.00 96.94 107 ARG A O 1
ATOM 873 N N . GLU A 1 108 ? -0.771 -15.543 -3.427 1.00 94.06 108 GLU A N 1
ATOM 874 C CA . GLU A 1 108 ? 0.294 -16.009 -4.335 1.00 94.06 108 GLU A CA 1
ATOM 875 C C . GLU A 1 108 ? 1.630 -15.253 -4.186 1.00 94.06 108 GLU A C 1
ATOM 877 O O . GLU A 1 108 ? 2.324 -14.980 -5.170 1.00 94.06 108 GLU A O 1
ATOM 882 N N . ASP A 1 109 ? 1.975 -14.885 -2.948 1.00 93.62 109 ASP A N 1
ATOM 883 C CA . ASP A 1 109 ? 3.195 -14.147 -2.605 1.00 93.62 109 ASP A CA 1
ATOM 884 C C . ASP A 1 109 ? 3.400 -12.889 -3.477 1.00 93.62 109 ASP A C 1
ATOM 886 O O . ASP A 1 109 ? 4.517 -12.593 -3.920 1.00 93.62 109 ASP A O 1
ATOM 890 N N . PHE A 1 110 ? 2.313 -12.167 -3.790 1.00 94.81 110 PHE A N 1
ATOM 891 C CA . PHE A 1 110 ? 2.322 -11.034 -4.721 1.00 94.81 110 PHE A CA 1
ATOM 892 C C . PHE A 1 110 ? 3.430 -10.018 -4.402 1.00 94.81 110 PHE A C 1
ATOM 894 O O . PHE A 1 110 ? 4.154 -9.572 -5.297 1.00 94.81 110 PHE A O 1
ATOM 901 N N . PHE A 1 111 ? 3.619 -9.677 -3.126 1.00 93.69 111 PHE A N 1
ATOM 902 C CA . PHE A 1 111 ? 4.627 -8.692 -2.740 1.00 93.69 111 PHE A CA 1
ATOM 903 C C . PHE A 1 111 ? 6.060 -9.202 -2.952 1.00 93.69 111 PHE A C 1
ATOM 905 O O . PHE A 1 111 ? 6.937 -8.423 -3.327 1.00 93.69 111 PHE A O 1
ATOM 912 N N . ALA A 1 112 ? 6.298 -10.512 -2.835 1.00 90.94 112 ALA A N 1
ATOM 913 C CA . ALA A 1 112 ? 7.586 -11.106 -3.192 1.00 90.94 112 ALA A CA 1
ATOM 914 C C . ALA A 1 112 ? 7.860 -11.024 -4.705 1.00 90.94 112 ALA A C 1
ATOM 916 O O . ALA A 1 112 ? 9.010 -10.875 -5.122 1.00 90.94 112 ALA A O 1
ATOM 917 N N . GLN A 1 113 ? 6.822 -11.088 -5.549 1.00 90.12 113 GLN A N 1
ATOM 918 C CA . GLN A 1 113 ? 6.967 -10.869 -6.995 1.00 90.12 113 GLN A CA 1
ATOM 919 C C . GLN A 1 113 ? 7.399 -9.428 -7.298 1.00 90.12 113 GLN A C 1
ATOM 921 O O . GLN A 1 113 ? 8.317 -9.217 -8.092 1.00 90.12 113 GLN A O 1
ATOM 926 N N . ALA A 1 114 ? 6.792 -8.447 -6.624 1.00 89.12 114 ALA A N 1
ATOM 927 C CA . ALA A 1 114 ? 7.161 -7.041 -6.765 1.00 89.12 114 ALA A CA 1
ATOM 928 C C . ALA A 1 114 ? 8.583 -6.750 -6.263 1.00 89.12 114 ALA A C 1
ATOM 930 O O . ALA A 1 114 ? 9.331 -6.025 -6.918 1.00 89.12 114 ALA A O 1
ATOM 931 N N . GLN A 1 115 ? 8.994 -7.361 -5.148 1.00 89.38 115 GLN A N 1
ATOM 932 C CA . GLN A 1 115 ? 10.359 -7.224 -4.640 1.00 89.38 115 GLN A CA 1
ATOM 933 C C . GLN A 1 115 ? 11.393 -7.736 -5.656 1.00 89.38 115 GLN A C 1
ATOM 935 O O . GLN A 1 115 ? 12.359 -7.033 -5.953 1.00 89.38 115 GLN A O 1
ATOM 940 N N . ARG A 1 116 ? 11.151 -8.907 -6.265 1.00 90.00 116 ARG A N 1
ATOM 941 C CA . ARG A 1 116 ? 12.019 -9.446 -7.327 1.00 90.00 116 ARG A CA 1
ATOM 942 C C . ARG A 1 116 ? 12.136 -8.506 -8.527 1.00 90.00 116 ARG A C 1
ATOM 944 O O . ARG A 1 116 ? 13.202 -8.424 -9.128 1.00 90.00 116 ARG A O 1
ATOM 951 N N . ALA A 1 117 ? 11.067 -7.795 -8.888 1.00 88.75 117 ALA A N 1
ATOM 952 C CA . ALA A 1 117 ? 11.112 -6.825 -9.983 1.00 88.75 117 ALA A CA 1
ATOM 953 C C . ALA A 1 117 ? 12.115 -5.691 -9.704 1.00 88.75 117 ALA A C 1
ATOM 955 O O . ALA A 1 117 ? 12.872 -5.316 -10.594 1.00 88.75 117 ALA A O 1
ATOM 956 N N . ILE A 1 118 ? 12.183 -5.216 -8.458 1.00 88.94 118 ILE A N 1
ATOM 957 C CA . ILE A 1 118 ? 13.133 -4.173 -8.039 1.00 88.94 118 ILE A CA 1
ATOM 958 C C . ILE A 1 118 ? 14.560 -4.692 -7.954 1.00 88.94 118 ILE A C 1
ATOM 960 O O . ILE A 1 118 ? 15.494 -3.981 -8.314 1.00 88.94 118 ILE A O 1
ATOM 964 N N . GLU A 1 119 ? 14.744 -5.911 -7.457 1.00 89.19 119 GLU A N 1
ATOM 965 C CA . GLU A 1 119 ? 16.066 -6.541 -7.361 1.00 89.19 119 GLU A CA 1
ATOM 966 C C . GLU A 1 119 ? 16.704 -6.779 -8.739 1.00 89.19 119 GLU A C 1
ATOM 968 O O . GLU A 1 119 ? 17.923 -6.882 -8.837 1.00 89.19 119 GLU A O 1
ATOM 973 N N . ASN A 1 120 ? 15.894 -6.811 -9.802 1.00 92.12 120 ASN A N 1
ATOM 974 C CA . ASN A 1 120 ? 16.348 -6.965 -11.182 1.00 92.12 120 ASN A CA 1
ATOM 975 C C . ASN A 1 120 ? 16.679 -5.642 -11.897 1.00 92.12 120 ASN A C 1
ATOM 977 O O . ASN A 1 120 ? 17.135 -5.693 -13.044 1.00 92.12 120 ASN A O 1
ATOM 981 N N . LEU A 1 121 ? 16.459 -4.483 -11.262 1.00 92.38 121 LEU A N 1
ATOM 982 C CA . LEU A 1 121 ? 16.847 -3.182 -11.818 1.00 92.38 121 LEU A CA 1
ATOM 983 C C . LEU A 1 121 ? 18.371 -3.092 -11.967 1.00 92.38 121 LEU A C 1
ATOM 985 O O . LEU A 1 121 ? 19.127 -3.561 -11.114 1.00 92.38 121 LEU A O 1
ATOM 989 N N . LYS A 1 122 ? 18.829 -2.460 -13.047 1.00 93.00 122 LYS A N 1
ATOM 990 C CA . LYS A 1 122 ? 20.245 -2.337 -13.410 1.00 93.00 122 LYS A CA 1
ATOM 991 C C . LYS A 1 122 ? 20.682 -0.881 -13.395 1.00 93.00 122 LYS A C 1
ATOM 993 O O . LYS A 1 122 ? 19.881 0.020 -13.615 1.00 93.00 122 LYS A O 1
ATOM 998 N N . ASP A 1 123 ? 21.987 -0.646 -13.268 1.00 92.81 123 ASP A N 1
ATOM 999 C CA . ASP A 1 123 ? 22.579 0.699 -13.354 1.00 92.81 123 ASP A CA 1
ATOM 1000 C C . ASP A 1 123 ? 22.164 1.470 -14.620 1.00 92.81 123 ASP A C 1
ATOM 1002 O O . ASP A 1 123 ? 22.086 2.696 -14.612 1.00 92.81 123 ASP A O 1
ATOM 1006 N N . GLU A 1 124 ? 21.906 0.760 -15.721 1.00 93.38 124 GLU A N 1
ATOM 1007 C CA . GLU A 1 124 ? 21.421 1.340 -16.978 1.00 93.38 124 GLU A CA 1
ATOM 1008 C C . GLU A 1 124 ? 20.046 1.996 -16.832 1.00 93.38 124 GLU A C 1
ATOM 1010 O O . GLU A 1 124 ? 19.851 3.077 -17.385 1.00 93.38 124 GLU A O 1
ATOM 1015 N N . ASP A 1 125 ? 19.143 1.411 -16.041 1.00 92.00 125 ASP A N 1
ATOM 1016 C CA . ASP A 1 125 ? 17.808 1.960 -15.784 1.00 92.00 125 ASP A CA 1
ATOM 1017 C C . ASP A 1 125 ? 17.918 3.298 -15.034 1.00 92.00 125 ASP A C 1
ATOM 1019 O O . ASP A 1 125 ? 17.283 4.290 -15.396 1.00 92.00 125 ASP A O 1
ATOM 1023 N N . PHE A 1 126 ? 18.816 3.369 -14.045 1.00 91.12 126 PHE A N 1
ATOM 1024 C CA . PHE A 1 126 ? 19.094 4.601 -13.302 1.00 91.12 126 PHE A CA 1
ATOM 1025 C C . PHE A 1 126 ? 19.765 5.672 -14.171 1.00 91.12 126 PHE A C 1
ATOM 1027 O O . PHE A 1 126 ? 19.398 6.846 -14.096 1.00 91.12 126 PHE A O 1
ATOM 1034 N N . ARG A 1 127 ? 20.728 5.290 -15.022 1.00 91.00 127 ARG A N 1
ATOM 1035 C CA . ARG A 1 127 ? 21.367 6.225 -15.966 1.00 91.00 127 ARG A CA 1
ATOM 1036 C C . ARG A 1 127 ? 20.369 6.775 -16.983 1.00 91.00 127 ARG A C 1
ATOM 1038 O O . ARG A 1 127 ? 20.420 7.963 -17.296 1.00 91.00 127 ARG A O 1
ATOM 1045 N N . ALA A 1 128 ? 19.462 5.937 -17.481 1.00 88.69 128 ALA A N 1
ATOM 1046 C CA . ALA A 1 128 ? 18.423 6.354 -18.415 1.00 88.69 128 ALA A CA 1
ATOM 1047 C C . ALA A 1 128 ? 17.468 7.380 -17.787 1.00 88.69 128 ALA A C 1
ATOM 1049 O O . ALA A 1 128 ? 17.142 8.372 -18.435 1.00 88.69 128 ALA A O 1
ATOM 1050 N N . ALA A 1 129 ? 17.075 7.192 -16.523 1.00 88.00 129 ALA A N 1
ATOM 1051 C CA . ALA A 1 129 ? 16.246 8.153 -15.795 1.00 88.00 129 ALA A CA 1
ATOM 1052 C C . ALA A 1 129 ? 16.956 9.503 -15.576 1.00 88.00 129 ALA A C 1
ATOM 1054 O O . ALA A 1 129 ? 16.355 10.558 -15.762 1.00 88.00 129 ALA A O 1
ATOM 1055 N N . GLN A 1 130 ? 18.252 9.491 -15.245 1.00 84.50 130 GLN A N 1
ATOM 1056 C CA . GLN A 1 130 ? 19.048 10.717 -15.082 1.00 84.50 130 GLN A CA 1
ATOM 1057 C C . GLN A 1 130 ? 19.160 11.530 -16.377 1.00 84.50 130 GLN A C 1
ATOM 1059 O O . GLN A 1 130 ? 19.111 12.757 -16.334 1.00 84.50 130 GLN A O 1
ATOM 1064 N N . ALA A 1 131 ? 19.282 10.862 -17.527 1.00 80.94 131 ALA A N 1
ATOM 1065 C CA . ALA A 1 131 ? 19.377 11.525 -18.826 1.00 80.94 131 ALA A CA 1
ATOM 1066 C C . ALA A 1 131 ? 18.101 12.296 -19.218 1.00 80.94 131 ALA A C 1
ATOM 1068 O O . ALA A 1 131 ? 18.159 13.121 -20.118 1.00 80.94 131 ALA A O 1
ATOM 1069 N N . GLN A 1 132 ? 16.966 12.056 -18.552 1.00 76.12 132 GLN A N 1
ATOM 1070 C CA . GLN A 1 132 ? 15.716 12.797 -18.777 1.00 76.12 132 GLN A CA 1
ATOM 1071 C C . GLN A 1 132 ? 15.687 14.161 -18.066 1.00 76.12 132 GLN A C 1
ATOM 1073 O O . GLN A 1 132 ? 14.770 14.946 -18.292 1.00 76.12 132 GLN A O 1
ATOM 1078 N N . LEU A 1 133 ? 16.665 14.443 -17.197 1.00 69.81 133 LEU A N 1
ATOM 1079 C CA . LEU A 1 133 ? 16.770 15.688 -16.426 1.00 69.81 133 LEU A CA 1
ATOM 1080 C C . LEU A 1 133 ? 17.686 16.743 -17.076 1.00 69.81 133 LEU A C 1
ATOM 1082 O O . LEU A 1 133 ? 17.840 17.827 -16.509 1.00 69.81 133 LEU A O 1
ATOM 1086 N N . ILE A 1 134 ? 18.318 16.426 -18.212 1.00 55.94 134 ILE A N 1
ATOM 1087 C CA . ILE A 1 134 ? 19.313 17.255 -18.922 1.00 55.94 134 ILE A CA 1
ATOM 1088 C C . ILE A 1 134 ? 18.808 17.540 -20.335 1.00 55.94 134 ILE A C 1
ATOM 1090 O O . ILE A 1 134 ? 18.923 18.710 -20.764 1.00 55.94 134 ILE A O 1
#